Protein AF-A0A1Q6Z7F6-F1 (afdb_monomer_lite)

pLDDT: mean 78.24, std 13.85, range [47.78, 94.81]

Foldseek 3Di:
DQCVCCVPVVDSCVVVVLLVQLQVCVVVVHDLVVNCVVNVPPDSVVSVVSVCVSCVVVDVCPVVVCVVVVPD

Structure (mmCIF, N/CA/C/O backbone):
data_AF-A0A1Q6Z7F6-F1
#
_entry.id   AF-A0A1Q6Z7F6-F1
#
loop_
_atom_site.group_PDB
_atom_site.id
_atom_site.type_symbol
_atom_site.label_atom_id
_atom_site.label_alt_id
_atom_site.label_comp_id
_atom_site.label_asym_id
_atom_site.label_entity_id
_atom_site.label_seq_id
_atom_site.pdbx_PDB_ins_code
_atom_site.Cartn_x
_atom_site.Cartn_y
_atom_site.Cartn_z
_atom_site.occupancy
_atom_site.B_iso_or_equiv
_atom_site.auth_seq_id
_atom_site.auth_comp_id
_atom_site.auth_asym_id
_atom_site.auth_atom_id
_atom_site.pdbx_PDB_model_num
ATOM 1 N N . MET A 1 1 ? 16.438 -10.771 -12.101 1.00 47.84 1 MET A N 1
ATOM 2 C CA . MET A 1 1 ? 15.103 -11.378 -12.307 1.00 47.84 1 MET A CA 1
ATOM 3 C C . MET A 1 1 ? 14.189 -10.511 -13.180 1.00 47.84 1 MET A C 1
ATOM 5 O O . MET A 1 1 ? 13.480 -11.088 -13.991 1.00 47.84 1 MET A O 1
ATOM 9 N N . SER A 1 2 ? 14.224 -9.168 -13.085 1.00 47.78 2 SER A N 1
ATOM 10 C CA . SER A 1 2 ? 13.393 -8.280 -13.931 1.00 47.78 2 SER A CA 1
ATOM 11 C C . SER A 1 2 ? 13.663 -8.452 -15.429 1.00 47.78 2 SER A C 1
ATOM 13 O O . SER A 1 2 ? 12.710 -8.567 -16.191 1.00 47.78 2 SER A O 1
ATOM 15 N N . ASN A 1 3 ? 14.934 -8.617 -15.826 1.00 54.53 3 ASN A N 1
ATOM 16 C CA . ASN A 1 3 ? 15.311 -8.793 -17.235 1.00 54.53 3 ASN A CA 1
ATOM 17 C C . ASN A 1 3 ? 14.601 -9.966 -17.920 1.00 54.53 3 ASN A C 1
ATOM 19 O O . ASN A 1 3 ? 14.281 -9.860 -19.094 1.00 54.53 3 ASN A O 1
ATOM 23 N N . ILE A 1 4 ? 14.334 -11.076 -17.223 1.00 59.16 4 ILE A N 1
ATOM 24 C CA . ILE A 1 4 ? 13.649 -12.230 -17.828 1.00 59.16 4 ILE A CA 1
ATOM 25 C C . ILE A 1 4 ? 12.174 -11.898 -18.077 1.00 59.16 4 ILE A C 1
ATOM 27 O O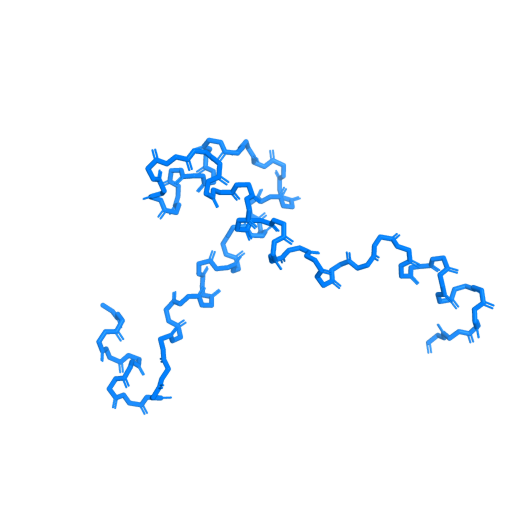 . ILE A 1 4 ? 11.674 -12.111 -19.175 1.00 59.16 4 ILE A O 1
ATOM 31 N N . CYS A 1 5 ? 11.470 -11.343 -17.089 1.00 56.66 5 CYS A N 1
ATOM 32 C CA . CYS A 1 5 ? 10.057 -11.000 -17.261 1.00 56.66 5 CYS A CA 1
ATOM 33 C C . CYS A 1 5 ? 9.859 -9.910 -18.322 1.00 56.66 5 CYS A C 1
ATOM 35 O O . CYS A 1 5 ? 8.962 -10.021 -19.148 1.00 56.66 5 CYS A O 1
ATOM 37 N N . GLU A 1 6 ? 10.727 -8.905 -18.348 1.00 58.41 6 GLU A N 1
ATOM 38 C CA . GLU A 1 6 ? 10.660 -7.811 -19.317 1.00 58.41 6 GLU A CA 1
ATOM 39 C C . GLU A 1 6 ? 10.972 -8.281 -20.746 1.00 58.41 6 GLU A C 1
ATOM 41 O O . GLU A 1 6 ? 10.259 -7.921 -21.679 1.00 58.41 6 GLU A O 1
ATOM 46 N N . THR A 1 7 ? 11.949 -9.182 -20.906 1.00 61.41 7 THR A N 1
ATOM 47 C CA . THR A 1 7 ? 12.342 -9.738 -22.214 1.00 61.41 7 THR A CA 1
ATOM 48 C C . THR A 1 7 ? 11.259 -10.628 -22.834 1.00 61.41 7 THR A C 1
ATOM 50 O O . THR A 1 7 ? 11.100 -10.627 -24.050 1.00 61.41 7 THR A O 1
ATOM 53 N N . TYR A 1 8 ? 10.509 -11.387 -22.027 1.00 61.12 8 TYR A N 1
ATOM 54 C CA . TYR A 1 8 ? 9.564 -12.391 -22.542 1.00 61.12 8 TYR A CA 1
ATOM 55 C C . TYR A 1 8 ? 8.084 -12.015 -22.408 1.00 61.12 8 TYR A C 1
ATOM 57 O O . TYR A 1 8 ? 7.255 -12.564 -23.128 1.00 61.12 8 TYR A O 1
ATOM 65 N N . LEU A 1 9 ? 7.725 -11.112 -21.493 1.00 55.66 9 LEU A N 1
ATOM 66 C CA . LEU A 1 9 ? 6.328 -10.749 -21.210 1.00 55.66 9 LEU A CA 1
ATOM 67 C C . LEU A 1 9 ? 6.028 -9.271 -21.485 1.00 55.66 9 LEU A C 1
ATOM 69 O O . LEU A 1 9 ? 4.920 -8.825 -21.186 1.00 55.66 9 LEU A O 1
ATOM 73 N N . GLY A 1 10 ? 7.010 -8.499 -21.976 1.00 54.34 10 GLY A N 1
ATOM 74 C CA . GLY A 1 10 ? 6.886 -7.056 -22.232 1.00 54.34 10 GLY A CA 1
ATOM 75 C C . GLY A 1 10 ? 6.542 -6.229 -20.988 1.00 54.34 10 GLY A C 1
ATOM 76 O O . GLY A 1 10 ? 6.185 -5.061 -21.096 1.00 54.34 10 GLY A O 1
ATOM 77 N N . THR A 1 11 ? 6.591 -6.847 -19.805 1.00 54.72 11 THR A N 1
ATOM 78 C CA . THR A 1 11 ? 6.195 -6.259 -18.528 1.00 54.72 11 THR A CA 1
ATOM 79 C C . THR A 1 11 ? 7.093 -6.794 -17.419 1.00 54.72 11 THR A C 1
ATOM 81 O O . THR A 1 11 ? 7.383 -7.991 -17.324 1.00 54.72 11 THR A O 1
ATOM 84 N N . SER A 1 12 ? 7.507 -5.907 -16.520 1.00 58.62 12 SER A N 1
ATOM 85 C CA . SER A 1 12 ? 8.201 -6.267 -15.285 1.00 58.62 12 SER A CA 1
ATOM 86 C C . SER A 1 12 ? 7.200 -6.895 -14.298 1.00 58.62 12 SER A C 1
ATOM 88 O O . SER A 1 12 ? 6.768 -6.282 -13.322 1.00 58.62 12 SER A O 1
ATOM 90 N N . LYS A 1 13 ? 6.813 -8.163 -14.514 1.00 56.56 13 LYS A N 1
ATOM 91 C CA . LYS A 1 13 ? 6.005 -8.924 -13.534 1.00 56.56 13 LYS A CA 1
ATOM 92 C C . LYS A 1 13 ? 6.730 -9.154 -12.201 1.00 56.56 13 LYS A C 1
ATOM 94 O O . LYS A 1 13 ? 6.125 -9.651 -11.258 1.00 56.56 13 LYS A O 1
ATOM 99 N N . THR A 1 14 ? 7.993 -8.744 -12.076 1.00 59.91 14 THR A N 1
ATOM 100 C CA . THR A 1 14 ? 8.735 -8.721 -10.809 1.00 59.91 14 THR A CA 1
ATOM 101 C C . THR A 1 14 ? 8.128 -7.808 -9.745 1.00 59.91 14 THR A C 1
ATOM 103 O O . THR A 1 14 ? 8.409 -8.009 -8.564 1.00 59.91 14 THR A O 1
ATOM 106 N N . HIS A 1 15 ? 7.269 -6.854 -10.119 1.00 60.91 15 HIS A N 1
ATOM 107 C CA . HIS A 1 15 ? 6.570 -6.018 -9.143 1.00 60.91 15 HIS A CA 1
ATOM 108 C C . HIS A 1 15 ? 5.367 -6.718 -8.497 1.00 60.91 15 HIS A C 1
ATOM 110 O O . HIS A 1 15 ? 5.110 -6.476 -7.323 1.00 60.91 15 HIS A O 1
ATOM 116 N N . ALA A 1 16 ? 4.698 -7.660 -9.175 1.00 62.25 16 ALA A N 1
ATOM 117 C CA . ALA A 1 16 ? 3.546 -8.369 -8.606 1.00 62.25 16 ALA A CA 1
ATOM 118 C C . ALA A 1 16 ? 3.876 -9.114 -7.291 1.00 62.25 16 ALA A C 1
ATOM 120 O O . ALA A 1 16 ? 3.190 -8.872 -6.298 1.00 62.25 16 ALA A O 1
ATOM 121 N N . PRO A 1 17 ? 4.969 -9.902 -7.193 1.00 78.44 17 PRO A N 1
ATOM 122 C CA . PRO A 1 17 ? 5.391 -10.500 -5.923 1.00 78.44 17 PRO A CA 1
ATOM 123 C C . PRO A 1 17 ? 5.712 -9.469 -4.835 1.00 78.44 17 PRO A C 1
ATOM 125 O O . PRO A 1 17 ? 5.475 -9.718 -3.656 1.00 78.44 17 PRO A O 1
ATOM 128 N N . ARG A 1 18 ? 6.243 -8.305 -5.223 1.00 79.94 18 ARG A N 1
ATOM 129 C CA . ARG A 1 18 ? 6.610 -7.213 -4.315 1.00 79.94 18 ARG A CA 1
ATOM 130 C C . ARG A 1 18 ? 5.368 -6.521 -3.735 1.00 79.94 18 ARG A C 1
ATOM 132 O O . ARG A 1 18 ? 5.328 -6.281 -2.530 1.00 79.94 18 ARG A O 1
ATOM 139 N N . HIS A 1 19 ? 4.342 -6.304 -4.560 1.00 82.94 19 HIS A N 1
ATOM 140 C CA . HIS A 1 19 ? 3.033 -5.801 -4.133 1.00 82.94 19 HIS A CA 1
ATOM 141 C C . HIS A 1 19 ? 2.360 -6.790 -3.178 1.00 82.94 19 HIS A C 1
ATOM 143 O O . HIS A 1 19 ? 1.974 -6.423 -2.069 1.00 82.94 19 HIS A O 1
ATOM 149 N N . THR A 1 20 ? 2.289 -8.069 -3.569 1.00 83.12 20 THR A N 1
ATOM 150 C CA . THR A 1 20 ? 1.697 -9.125 -2.738 1.00 83.12 20 THR A CA 1
ATOM 151 C C . THR A 1 20 ? 2.410 -9.248 -1.393 1.00 83.12 20 THR A C 1
ATOM 153 O O . THR A 1 20 ? 1.747 -9.361 -0.364 1.00 83.12 20 THR A O 1
ATOM 156 N N . LEU A 1 21 ? 3.745 -9.183 -1.373 1.00 85.69 21 LEU A N 1
ATOM 157 C CA . LEU A 1 21 ? 4.532 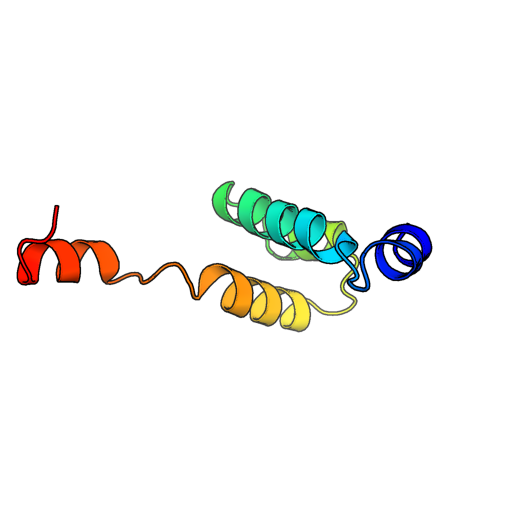-9.216 -0.141 1.00 85.69 21 LEU A CA 1
ATOM 158 C C . LEU A 1 21 ? 4.191 -8.038 0.781 1.00 85.69 21 LEU A C 1
ATOM 160 O O . LEU A 1 21 ? 3.893 -8.259 1.954 1.00 85.69 21 LEU A O 1
ATOM 164 N N . ALA A 1 22 ? 4.200 -6.807 0.261 1.00 89.81 22 ALA A N 1
ATOM 165 C CA . ALA A 1 22 ? 3.926 -5.608 1.052 1.00 89.81 22 ALA A CA 1
ATOM 166 C C . ALA A 1 22 ? 2.523 -5.630 1.673 1.00 89.81 22 ALA A C 1
ATOM 168 O O . ALA A 1 22 ? 2.386 -5.434 2.881 1.00 89.81 22 ALA A O 1
ATOM 169 N N . VAL A 1 23 ? 1.500 -5.947 0.870 1.00 88.81 23 VAL A N 1
ATOM 170 C CA . VAL A 1 23 ? 0.104 -6.026 1.328 1.00 88.81 23 VAL A CA 1
ATOM 171 C C . VAL A 1 23 ? -0.072 -7.142 2.356 1.00 88.81 23 VAL A C 1
ATOM 173 O O . VAL A 1 23 ? -0.702 -6.934 3.390 1.00 88.81 23 VAL A O 1
ATOM 176 N N . ARG A 1 24 ? 0.519 -8.326 2.138 1.00 89.12 24 ARG A N 1
ATOM 177 C CA . ARG A 1 24 ? 0.424 -9.436 3.103 1.00 89.12 24 ARG A CA 1
ATOM 178 C C . ARG A 1 24 ? 1.094 -9.096 4.428 1.00 89.12 24 ARG A C 1
ATOM 180 O O . ARG A 1 24 ? 0.508 -9.360 5.471 1.00 89.12 24 ARG A O 1
ATOM 187 N N . MET A 1 25 ? 2.274 -8.479 4.400 1.00 91.75 25 MET A N 1
ATOM 188 C CA . MET A 1 25 ? 2.941 -8.027 5.621 1.00 91.75 25 MET A CA 1
ATOM 189 C C . MET A 1 25 ? 2.113 -6.965 6.355 1.00 91.75 25 MET A C 1
ATOM 191 O O . MET A 1 25 ? 1.969 -7.058 7.572 1.00 91.75 25 MET A O 1
ATOM 195 N N . HIS A 1 26 ? 1.532 -6.004 5.632 1.00 92.19 26 HIS A N 1
ATOM 196 C CA . HIS A 1 26 ? 0.645 -4.997 6.214 1.00 92.19 26 HIS A CA 1
ATOM 197 C C . HIS A 1 26 ? -0.582 -5.632 6.884 1.00 92.19 26 HIS A C 1
ATOM 199 O 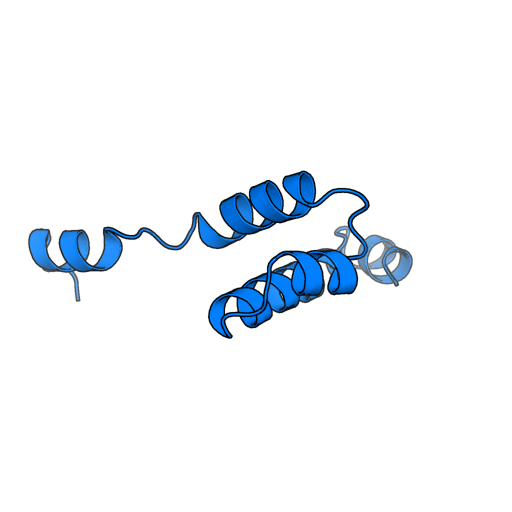O . HIS A 1 26 ? -0.822 -5.391 8.063 1.00 92.19 26 HIS A O 1
ATOM 205 N N . ARG A 1 27 ? -1.287 -6.538 6.189 1.00 88.06 27 ARG A N 1
ATOM 206 C CA . ARG A 1 27 ? -2.447 -7.274 6.731 1.00 88.06 27 ARG A CA 1
ATOM 207 C C . ARG A 1 27 ? -2.101 -8.178 7.924 1.00 88.06 27 ARG A C 1
ATOM 209 O O . ARG A 1 27 ? -2.972 -8.506 8.717 1.00 88.06 27 ARG A O 1
ATOM 216 N N . MET A 1 28 ? -0.837 -8.575 8.075 1.00 92.94 28 MET A N 1
ATOM 217 C CA . MET A 1 28 ? -0.327 -9.293 9.253 1.00 92.94 28 MET A CA 1
ATOM 218 C C . MET A 1 28 ? 0.140 -8.349 10.378 1.00 92.94 28 MET A C 1
ATOM 220 O O . MET A 1 28 ? 0.836 -8.788 11.293 1.00 92.94 28 MET A O 1
ATOM 224 N N . ASN A 1 29 ? -0.214 -7.061 10.319 1.00 93.25 29 ASN A N 1
ATOM 225 C CA . ASN A 1 29 ? 0.183 -6.021 11.272 1.00 93.25 29 ASN A CA 1
ATOM 226 C C . ASN A 1 29 ? 1.707 -5.845 11.408 1.00 93.25 29 ASN A C 1
ATOM 228 O O . ASN A 1 29 ? 2.214 -5.453 12.464 1.00 93.25 29 ASN A O 1
ATOM 232 N N . ALA A 1 30 ? 2.473 -6.127 10.348 1.00 93.62 30 ALA A N 1
ATOM 233 C CA . ALA A 1 30 ? 3.902 -5.849 10.356 1.00 93.62 30 ALA A CA 1
ATOM 234 C C . ALA A 1 30 ? 4.157 -4.336 10.446 1.00 93.62 30 ALA A C 1
ATOM 236 O O . ALA A 1 30 ? 3.494 -3.525 9.800 1.00 93.62 30 ALA A O 1
ATOM 237 N N . LYS A 1 31 ? 5.181 -3.946 11.213 1.00 94.81 31 LYS A N 1
ATOM 238 C CA . LYS A 1 31 ? 5.608 -2.542 11.304 1.00 94.81 31 LYS A CA 1
ATOM 239 C C . LYS A 1 31 ? 6.048 -2.021 9.934 1.00 94.81 31 LYS A C 1
ATOM 241 O O . LYS A 1 31 ? 6.745 -2.725 9.201 1.00 94.81 31 LYS A O 1
ATOM 246 N N . LEU A 1 32 ? 5.760 -0.749 9.649 1.00 92.19 32 LEU A N 1
ATOM 247 C CA . LEU A 1 32 ? 6.145 -0.086 8.395 1.00 92.19 32 LEU A CA 1
ATOM 248 C C . LEU A 1 32 ? 7.650 -0.211 8.096 1.00 92.19 32 LEU A C 1
ATOM 250 O O . LEU A 1 32 ? 8.037 -0.436 6.955 1.00 92.19 32 LEU A O 1
ATOM 254 N N . THR A 1 33 ? 8.503 -0.159 9.123 1.00 93.25 33 THR A N 1
ATOM 255 C CA . THR A 1 33 ? 9.962 -0.330 8.993 1.00 93.25 33 THR A CA 1
ATOM 256 C C . THR A 1 33 ? 10.377 -1.7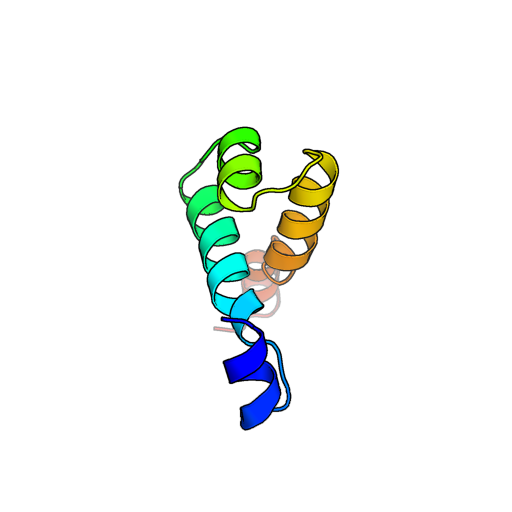42 8.568 1.00 93.25 33 THR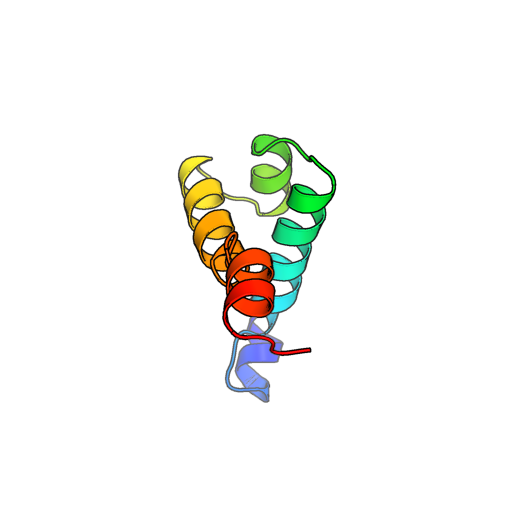 A C 1
ATOM 258 O O . THR A 1 33 ? 11.363 -1.907 7.851 1.00 93.25 33 THR A O 1
ATOM 261 N N . ALA A 1 34 ? 9.624 -2.772 8.965 1.00 91.62 34 ALA A N 1
ATOM 262 C CA . ALA A 1 34 ? 9.866 -4.148 8.536 1.00 91.62 34 ALA A CA 1
ATOM 263 C C . ALA A 1 34 ? 9.476 -4.339 7.064 1.00 91.62 34 ALA A C 1
ATOM 265 O O . ALA A 1 34 ? 10.222 -4.960 6.308 1.00 91.62 34 ALA A O 1
ATOM 266 N N . ILE A 1 35 ? 8.353 -3.745 6.651 1.00 91.69 35 ILE A N 1
ATOM 267 C CA . ILE A 1 35 ? 7.903 -3.729 5.254 1.00 91.69 35 ILE A CA 1
ATOM 268 C C . ILE A 1 35 ? 8.916 -2.965 4.394 1.00 91.69 35 ILE A C 1
ATOM 270 O O . ILE A 1 35 ? 9.401 -3.493 3.398 1.00 91.69 35 ILE A O 1
ATOM 274 N N . GLN A 1 36 ? 9.334 -1.774 4.827 1.00 92.81 36 GLN A N 1
ATOM 275 C CA . GLN A 1 36 ? 10.367 -0.976 4.164 1.00 92.81 36 GLN A CA 1
ATOM 276 C C . GLN A 1 36 ? 11.650 -1.789 3.943 1.00 92.81 36 GLN A C 1
ATOM 278 O O . GLN A 1 36 ? 12.192 -1.788 2.838 1.00 92.81 36 GLN A O 1
ATOM 283 N N . LYS A 1 37 ? 12.123 -2.509 4.971 1.00 91.94 37 LYS A N 1
ATOM 284 C CA . LYS A 1 37 ? 13.320 -3.357 4.882 1.00 91.94 37 LYS A CA 1
ATOM 285 C C . LYS A 1 37 ? 13.133 -4.522 3.908 1.00 91.94 37 LYS A C 1
ATOM 287 O O . LYS A 1 37 ? 14.043 -4.794 3.134 1.00 91.94 37 LYS A O 1
ATOM 292 N N . ALA A 1 38 ? 11.973 -5.181 3.921 1.00 86.62 38 ALA A N 1
ATOM 293 C CA . ALA A 1 38 ? 11.657 -6.274 2.998 1.00 86.62 38 ALA A CA 1
ATOM 294 C C . ALA A 1 38 ? 11.590 -5.803 1.536 1.00 86.62 38 ALA A C 1
ATOM 296 O O . ALA A 1 38 ? 11.974 -6.530 0.622 1.00 86.62 38 ALA A O 1
ATOM 297 N N . LEU A 1 39 ? 11.148 -4.564 1.319 1.00 87.06 39 LEU A N 1
ATOM 298 C CA . LEU A 1 39 ? 11.134 -3.926 0.010 1.00 87.06 39 LEU A CA 1
ATOM 299 C C . LEU A 1 39 ? 12.512 -3.343 -0.358 1.00 87.06 39 LEU A C 1
ATOM 301 O O . LEU A 1 39 ? 12.842 -3.214 -1.533 1.00 87.06 39 LEU A O 1
ATOM 305 N N . GLY A 1 40 ? 13.363 -3.010 0.607 1.00 88.81 40 GLY A N 1
ATOM 306 C CA . GLY A 1 40 ? 14.611 -2.293 0.339 1.00 88.81 40 GLY A CA 1
ATOM 307 C C . GLY A 1 40 ? 14.370 -0.837 -0.068 1.00 88.81 40 GLY A C 1
ATOM 308 O O . GLY A 1 40 ? 15.121 -0.285 -0.868 1.00 88.81 40 GLY A O 1
ATOM 309 N N . HIS A 1 41 ? 13.302 -0.213 0.438 1.00 92.12 41 HIS A N 1
ATOM 310 C CA . HIS A 1 41 ? 13.080 1.221 0.255 1.00 92.12 41 HIS A CA 1
ATOM 311 C C . HIS A 1 41 ? 14.048 2.021 1.134 1.00 92.12 41 HIS A C 1
ATOM 313 O O . HIS A 1 41 ? 14.232 1.725 2.317 1.00 92.12 41 HIS A O 1
ATOM 319 N N . SER A 1 42 ? 14.645 3.066 0.566 1.00 89.38 42 SER A N 1
ATOM 320 C CA . SER A 1 42 ? 15.578 3.954 1.271 1.00 89.38 42 SER A CA 1
ATOM 321 C C . SER A 1 42 ? 14.886 4.892 2.264 1.00 89.38 42 SER A C 1
ATOM 323 O O . SER A 1 42 ? 15.535 5.401 3.173 1.00 89.38 42 SER A O 1
ATOM 325 N N . ASN A 1 43 ? 13.577 5.109 2.109 1.00 88.50 43 ASN A N 1
ATOM 326 C CA . ASN A 1 43 ? 12.788 6.033 2.917 1.00 88.50 43 ASN A CA 1
ATOM 327 C C . ASN A 1 43 ? 11.431 5.400 3.309 1.00 88.50 43 ASN A C 1
ATOM 329 O O . ASN A 1 43 ? 10.744 4.852 2.438 1.00 88.50 43 ASN A O 1
ATOM 333 N N . PRO A 1 44 ? 11.008 5.491 4.586 1.00 87.12 44 PRO A N 1
ATOM 334 C CA . PRO A 1 44 ? 9.668 5.100 5.031 1.00 87.12 44 PRO A CA 1
ATOM 335 C C . PRO A 1 44 ? 8.519 5.729 4.232 1.00 87.12 44 PRO A C 1
ATOM 337 O O . PRO A 1 44 ? 7.543 5.037 3.956 1.00 87.12 44 PRO A O 1
ATOM 340 N N . ALA A 1 45 ? 8.642 6.991 3.806 1.00 90.81 45 ALA A N 1
ATOM 341 C CA . ALA A 1 45 ? 7.602 7.698 3.053 1.00 90.81 45 ALA A CA 1
ATOM 342 C C . ALA A 1 45 ? 7.263 6.996 1.728 1.00 90.81 45 ALA A C 1
ATOM 344 O O . ALA A 1 45 ? 6.094 6.852 1.388 1.00 90.81 45 ALA A O 1
ATOM 345 N N . ILE A 1 46 ? 8.277 6.459 1.038 1.00 90.19 46 ILE A N 1
ATOM 346 C CA . ILE A 1 46 ? 8.096 5.665 -0.190 1.00 90.19 46 ILE A CA 1
ATOM 347 C C . ILE A 1 46 ? 7.258 4.419 0.106 1.00 90.19 46 ILE A C 1
ATOM 349 O O . ILE A 1 46 ? 6.416 4.029 -0.690 1.00 90.19 46 ILE A O 1
ATOM 353 N N . THR A 1 47 ? 7.470 3.794 1.266 1.00 91.25 47 THR A N 1
ATOM 354 C CA . THR A 1 47 ? 6.704 2.609 1.676 1.00 91.25 47 THR A CA 1
ATOM 355 C C . THR A 1 47 ? 5.263 2.961 2.031 1.00 91.25 47 THR A C 1
ATOM 357 O O . THR A 1 47 ? 4.378 2.168 1.736 1.00 91.25 47 THR A O 1
ATOM 360 N N . GLY A 1 48 ? 5.030 4.132 2.631 1.00 89.75 48 GLY A N 1
ATOM 361 C CA . GLY A 1 48 ? 3.689 4.643 2.920 1.00 89.75 48 GLY A CA 1
ATOM 362 C C . GLY A 1 48 ? 2.872 4.846 1.647 1.00 89.75 48 GLY A C 1
ATOM 363 O O . GLY A 1 48 ? 1.856 4.183 1.479 1.00 89.75 48 GLY A O 1
ATOM 364 N N . VAL A 1 49 ? 3.381 5.656 0.712 1.00 89.38 49 VAL A N 1
ATOM 365 C CA . VAL A 1 49 ? 2.725 5.907 -0.587 1.00 89.38 49 VAL A CA 1
ATOM 366 C C . VAL A 1 49 ? 2.503 4.601 -1.355 1.00 89.38 49 VAL A C 1
ATOM 368 O O . VAL A 1 49 ? 1.412 4.349 -1.847 1.00 89.38 49 VAL A O 1
ATOM 371 N N . TYR A 1 50 ? 3.504 3.717 -1.381 1.00 86.06 50 TYR A N 1
ATOM 372 C CA . TYR A 1 50 ? 3.387 2.409 -2.028 1.00 86.06 50 TYR A CA 1
ATOM 373 C C . TYR A 1 50 ? 2.265 1.549 -1.427 1.00 86.06 50 TYR A C 1
ATOM 375 O O . TYR A 1 50 ? 1.545 0.869 -2.152 1.00 86.06 50 TYR A O 1
ATOM 383 N N . LEU A 1 51 ? 2.105 1.546 -0.099 1.00 89.25 51 LEU A N 1
ATOM 384 C CA . LEU A 1 51 ? 1.009 0.822 0.545 1.00 89.25 51 LEU A CA 1
ATOM 385 C C . LEU A 1 51 ? -0.344 1.477 0.264 1.00 89.25 51 LEU A C 1
ATOM 387 O O . LEU A 1 51 ? -1.281 0.746 -0.021 1.00 89.25 51 LEU A O 1
ATOM 391 N N . GLU A 1 52 ? -0.448 2.806 0.295 1.00 87.62 52 GLU A N 1
ATOM 392 C CA . GLU A 1 52 ? -1.685 3.521 -0.051 1.00 87.62 52 GLU A CA 1
ATOM 393 C C . GLU A 1 52 ? -2.129 3.206 -1.483 1.00 87.62 52 GLU A C 1
ATOM 395 O O . GLU A 1 52 ? -3.264 2.791 -1.693 1.00 87.62 52 GLU A O 1
ATOM 400 N N . GLU A 1 53 ? -1.226 3.291 -2.461 1.00 85.88 53 GLU A N 1
ATOM 401 C CA . GLU A 1 53 ? -1.513 2.947 -3.858 1.00 85.88 53 GLU A CA 1
ATOM 402 C C . GLU A 1 53 ? -2.009 1.499 -4.000 1.00 85.88 53 GLU A C 1
ATOM 404 O O . GLU A 1 53 ? -2.980 1.237 -4.710 1.00 85.88 53 GLU A O 1
ATOM 409 N N . HIS A 1 54 ? -1.387 0.549 -3.296 1.00 83.88 54 HIS A N 1
ATOM 410 C CA . HIS A 1 54 ? -1.739 -0.874 -3.372 1.00 83.88 54 HIS A CA 1
ATOM 411 C C . HIS A 1 54 ? -2.806 -1.335 -2.386 1.00 83.88 54 HIS A C 1
ATOM 413 O O . HIS A 1 54 ? -3.150 -2.511 -2.402 1.00 83.88 54 HIS A O 1
ATOM 419 N N . LEU A 1 55 ? -3.316 -0.466 -1.529 1.00 81.94 55 LEU A N 1
ATOM 420 C CA . LEU A 1 55 ? -4.498 -0.725 -0.712 1.00 81.94 55 LEU A CA 1
ATOM 421 C C . LEU A 1 55 ? -5.679 0.117 -1.192 1.00 81.94 55 LEU A C 1
ATOM 423 O O . LEU A 1 55 ? -6.796 -0.157 -0.793 1.00 81.94 55 LEU A O 1
ATOM 427 N N . SER A 1 56 ? -5.466 1.077 -2.099 1.00 72.88 56 SER A N 1
ATOM 428 C CA . SER A 1 56 ? -6.513 1.956 -2.638 1.00 72.88 56 SER A CA 1
ATOM 429 C C . SER A 1 56 ? -7.657 1.226 -3.351 1.00 72.88 56 SER A C 1
ATOM 431 O O . SER A 1 56 ? -8.741 1.787 -3.482 1.00 72.88 56 SER A O 1
ATOM 433 N N . TYR A 1 57 ? -7.445 -0.019 -3.799 1.00 65.88 57 TYR A N 1
ATOM 434 C CA . TYR A 1 57 ? -8.527 -0.858 -4.325 1.00 65.88 57 TYR A CA 1
ATOM 435 C C . TYR A 1 57 ? -9.449 -1.404 -3.224 1.00 65.88 57 TYR A C 1
ATOM 437 O O . TYR A 1 57 ? -10.552 -1.850 -3.527 1.00 65.88 57 TYR A O 1
ATOM 445 N N . GLU A 1 58 ? -9.009 -1.412 -1.964 1.00 66.88 58 GLU A N 1
ATOM 446 C CA . GLU A 1 58 ? -9.864 -1.696 -0.818 1.00 66.88 58 GLU A CA 1
ATOM 447 C C . GLU A 1 58 ? -10.664 -0.427 -0.534 1.00 66.88 58 GLU A C 1
ATOM 449 O O . GLU A 1 58 ? -10.189 0.503 0.113 1.00 66.88 58 GLU A O 1
ATOM 454 N N . ASN A 1 59 ? -11.879 -0.366 -1.076 1.00 67.25 59 ASN A N 1
ATOM 455 C CA . ASN A 1 59 ? -12.810 0.690 -0.727 1.00 67.25 59 ASN A CA 1
ATOM 456 C C . ASN A 1 59 ? -13.289 0.434 0.717 1.00 67.25 59 ASN A C 1
ATOM 458 O O . ASN A 1 59 ? -13.983 -0.557 0.947 1.00 67.25 59 ASN A O 1
ATOM 462 N N . PRO A 1 60 ? -12.936 1.285 1.699 1.00 68.25 60 PRO A N 1
ATOM 463 C CA . PRO A 1 60 ? -13.346 1.085 3.090 1.00 68.25 60 PRO A CA 1
ATOM 464 C C . PRO A 1 60 ? -14.865 1.191 3.267 1.00 68.25 60 PRO A C 1
ATOM 466 O O . PRO A 1 60 ? -15.396 0.677 4.243 1.00 68.25 60 PRO A O 1
ATOM 469 N N . LEU A 1 61 ? -15.553 1.815 2.307 1.00 73.50 61 LEU A N 1
ATOM 470 C CA . LEU A 1 61 ? -17.006 1.911 2.239 1.00 73.50 61 LEU A CA 1
ATOM 471 C C . LEU A 1 61 ? -17.618 0.800 1.382 1.00 73.50 61 LEU A C 1
ATOM 473 O O . LEU A 1 61 ? -18.818 0.825 1.165 1.00 73.50 61 LEU A O 1
ATOM 477 N N . ALA A 1 62 ? -16.832 -0.147 0.849 1.00 70.75 62 ALA A N 1
ATOM 478 C CA . ALA A 1 62 ? -17.352 -1.192 -0.037 1.00 70.75 62 ALA A CA 1
ATOM 479 C C . ALA A 1 62 ? -18.527 -1.929 0.605 1.00 70.75 62 ALA A C 1
ATOM 481 O O . ALA A 1 62 ? -19.586 -1.995 0.001 1.00 70.75 62 ALA A O 1
ATOM 482 N N . ALA A 1 63 ? -18.358 -2.380 1.851 1.00 70.56 63 ALA A N 1
ATOM 483 C CA . ALA A 1 63 ? -19.399 -3.091 2.583 1.00 70.56 63 ALA A CA 1
ATOM 484 C C . ALA A 1 63 ? -20.644 -2.220 2.837 1.00 70.56 63 ALA A C 1
ATOM 486 O O . ALA A 1 63 ? -21.763 -2.692 2.683 1.00 70.56 63 ALA A O 1
ATOM 487 N N . GLU A 1 64 ? -20.457 -0.941 3.182 1.00 80.56 64 GLU A N 1
ATOM 488 C CA . GLU A 1 64 ? -21.567 -0.004 3.413 1.00 80.56 64 GLU A CA 1
ATOM 489 C C . GLU A 1 64 ? -22.317 0.320 2.111 1.00 80.56 64 GLU A C 1
ATOM 491 O O . GLU A 1 64 ? -23.540 0.409 2.106 1.00 80.56 64 GLU A O 1
ATOM 496 N N . LEU A 1 65 ? -21.600 0.450 0.993 1.00 77.69 65 LEU A N 1
ATOM 497 C CA . LEU A 1 65 ? -22.180 0.696 -0.3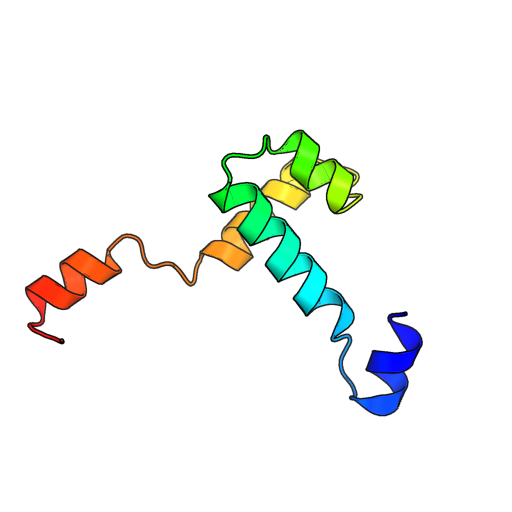27 1.00 77.69 65 LEU A CA 1
ATOM 498 C C . LEU A 1 65 ? -22.876 -0.558 -0.874 1.00 77.69 65 LEU A C 1
ATOM 500 O O . LEU A 1 65 ? -23.938 -0.446 -1.474 1.00 77.69 65 LEU A O 1
ATOM 504 N N . GLU A 1 66 ? -22.308 -1.747 -0.672 1.00 81.56 66 GLU A N 1
ATOM 505 C CA . GLU A 1 66 ? -22.948 -3.027 -1.008 1.00 81.56 66 GLU A CA 1
ATOM 506 C C . GLU A 1 66 ? -24.276 -3.186 -0.251 1.00 81.56 66 GLU A C 1
ATOM 508 O O . GLU A 1 66 ? -25.289 -3.535 -0.861 1.00 81.56 66 GLU A O 1
ATOM 513 N N . GLU A 1 67 ? -24.302 -2.828 1.039 1.00 82.38 67 GLU A N 1
ATOM 514 C CA . GLU A 1 67 ? -25.512 -2.808 1.868 1.00 82.38 67 GLU A CA 1
ATOM 515 C C . GLU A 1 67 ? -26.520 -1.735 1.412 1.00 82.38 67 GLU A C 1
ATOM 517 O O . GLU A 1 67 ? -27.708 -2.029 1.268 1.00 82.38 67 GLU A O 1
ATOM 522 N N . GLU A 1 68 ? -26.067 -0.510 1.123 1.00 85.69 68 GLU A N 1
ATOM 523 C CA . GLU A 1 68 ? -26.919 0.594 0.657 1.00 85.69 68 GLU A CA 1
ATOM 524 C C . GLU A 1 68 ? -27.561 0.301 -0.709 1.00 85.69 68 GLU A C 1
ATOM 526 O O . GLU A 1 68 ? -28.742 0.591 -0.922 1.00 85.69 68 GLU A O 1
ATOM 531 N N . PHE A 1 69 ? -26.806 -0.288 -1.640 1.00 86.50 69 PHE A N 1
ATOM 532 C CA . PHE A 1 69 ? -27.283 -0.592 -2.990 1.00 86.50 69 PHE A CA 1
ATOM 533 C C . PHE A 1 69 ? -27.929 -1.980 -3.125 1.00 86.50 69 PHE A C 1
ATOM 535 O O . PHE A 1 69 ? -28.498 -2.271 -4.180 1.00 86.50 69 PHE A O 1
ATOM 542 N N . GLY A 1 70 ? -27.881 -2.819 -2.085 1.00 79.12 70 GLY A N 1
ATOM 543 C CA . GLY A 1 70 ? -28.462 -4.166 -2.084 1.00 79.12 70 GLY A CA 1
ATOM 544 C C . GLY A 1 70 ? -27.808 -5.109 -3.098 1.00 79.12 70 GLY A C 1
ATOM 545 O O . GLY A 1 70 ? -28.507 -5.875 -3.764 1.00 79.12 70 GLY A O 1
ATOM 546 N N . ILE A 1 71 ? -26.488 -5.005 -3.266 1.00 72.38 71 ILE A N 1
ATOM 547 C CA . ILE A 1 71 ? -25.703 -5.807 -4.212 1.00 72.38 71 ILE A CA 1
ATOM 548 C C . ILE A 1 71 ? -24.993 -6.911 -3.415 1.00 72.38 71 ILE A C 1
ATOM 550 O O . ILE A 1 71 ? -24.054 -6.615 -2.683 1.00 72.38 71 ILE A O 1
ATOM 554 N N . GLU A 1 72 ? -25.449 -8.163 -3.560 1.00 57.75 72 GLU A N 1
ATOM 555 C CA . GLU A 1 72 ? -24.787 -9.384 -3.048 1.00 57.75 72 GLU A CA 1
ATOM 556 C C . GLU A 1 72 ? -23.984 -10.109 -4.141 1.00 57.75 72 GLU A C 1
ATOM 558 O O . GLU A 1 72 ? -24.486 -10.210 -5.289 1.00 57.75 72 GLU A O 1
#

Sequence (72 aa):
MSNICETYLGTSKTHAPRHTLAVRMHRMNAKLTAIQKALGHSNPAITGVYLEEHLSYENPLAAELEEEFGIE

Radius of gyration: 15.9 Å; chains: 1; bounding box: 44×20×34 Å

Secondary structure (DSSP, 8-state):
-HHHHHHHHSS-TTHHHHHHHHHHHHHTT--HHHHHHHHT-SSHHHHHHHHHHHHTTS-TTHHHHHHHHT--